Protein AF-A0A1C5EUE1-F1 (afdb_monomer_lite)

pLDDT: mean 90.82, std 11.58, range [45.97, 98.19]

Secondary structure (DSSP, 8-state):
---SHHHHHHHHHHHHHHHHHHHHHHH-TT--HHHHHHHTT--HHHHHHH-SSHHHHHTT-

Structure (mmCIF, N/CA/C/O backbone):
data_AF-A0A1C5EUE1-F1
#
_entry.id   AF-A0A1C5EUE1-F1
#
loop_
_atom_site.group_PDB
_atom_site.id
_atom_site.type_symbol
_atom_site.label_atom_id
_atom_site.label_alt_id
_atom_site.label_comp_id
_atom_site.label_asym_id
_atom_site.label_entity_id
_atom_site.label_seq_id
_atom_site.pdbx_PDB_ins_code
_atom_site.Cartn_x
_atom_site.Cartn_y
_atom_site.Cartn_z
_atom_site.occupancy
_atom_site.B_iso_or_equiv
_atom_site.auth_seq_id
_atom_site.auth_comp_id
_atom_site.auth_asym_id
_atom_site.auth_atom_id
_atom_site.pdbx_PDB_model_num
ATOM 1 N N . MET A 1 1 ? 20.095 -7.606 -21.859 1.00 45.97 1 MET A N 1
ATOM 2 C CA . MET A 1 1 ? 19.233 -8.771 -21.552 1.00 45.97 1 MET A CA 1
ATOM 3 C C . MET A 1 1 ? 18.506 -8.518 -20.235 1.00 45.97 1 MET A C 1
ATOM 5 O O . MET A 1 1 ? 19.119 -8.712 -19.199 1.00 45.97 1 MET A O 1
ATOM 9 N N . ASN A 1 2 ? 17.269 -8.005 -20.215 1.00 55.72 2 ASN A N 1
ATOM 10 C CA . ASN A 1 2 ? 16.528 -7.902 -18.945 1.00 55.72 2 ASN A CA 1
ATOM 11 C C . ASN A 1 2 ? 15.012 -7.775 -19.192 1.00 55.72 2 ASN A C 1
ATOM 13 O O . ASN A 1 2 ? 14.539 -6.660 -19.398 1.00 55.72 2 ASN A O 1
ATOM 17 N N . ALA A 1 3 ? 14.247 -8.877 -19.264 1.00 60.25 3 ALA A N 1
ATOM 18 C CA . ALA A 1 3 ? 12.821 -8.760 -19.635 1.00 60.25 3 ALA A CA 1
ATOM 19 C C . ALA A 1 3 ? 11.771 -9.816 -19.194 1.00 60.25 3 ALA A C 1
ATOM 21 O O . ALA A 1 3 ? 10.608 -9.569 -19.499 1.00 60.25 3 ALA A O 1
ATOM 22 N N . PRO A 1 4 ? 12.040 -10.907 -18.448 1.00 59.16 4 PRO A N 1
ATOM 23 C CA . PRO A 1 4 ? 10.941 -11.708 -17.870 1.00 59.16 4 PRO A CA 1
ATOM 24 C C . PRO A 1 4 ? 10.715 -11.484 -16.362 1.00 59.16 4 PRO A C 1
ATOM 26 O O . PRO A 1 4 ? 9.572 -11.393 -15.906 1.00 59.16 4 PRO A O 1
ATOM 29 N N . ALA A 1 5 ? 11.785 -11.320 -15.576 1.00 63.56 5 ALA A N 1
ATOM 30 C CA . ALA A 1 5 ? 11.694 -11.219 -14.113 1.00 63.56 5 ALA A CA 1
ATOM 31 C C . ALA A 1 5 ? 10.947 -9.956 -13.644 1.00 63.56 5 ALA A C 1
ATOM 33 O O . ALA A 1 5 ? 10.021 -10.037 -12.842 1.00 63.56 5 ALA A O 1
ATOM 34 N N . ARG A 1 6 ? 11.244 -8.796 -14.248 1.00 67.94 6 ARG A N 1
ATOM 35 C CA . ARG A 1 6 ? 10.655 -7.506 -13.847 1.00 67.94 6 ARG A CA 1
ATOM 36 C C . ARG A 1 6 ? 9.125 -7.450 -13.985 1.00 67.94 6 ARG A C 1
ATOM 38 O O . ARG A 1 6 ? 8.476 -6.787 -13.180 1.00 67.94 6 ARG A O 1
ATOM 45 N N . ARG A 1 7 ? 8.532 -8.118 -14.987 1.00 75.56 7 ARG A N 1
ATOM 46 C CA . ARG A 1 7 ? 7.060 -8.192 -15.117 1.00 75.56 7 ARG A CA 1
ATOM 47 C C . ARG A 1 7 ? 6.461 -9.086 -14.033 1.00 75.56 7 ARG A C 1
ATOM 49 O O . ARG A 1 7 ? 5.449 -8.717 -13.449 1.00 75.56 7 ARG A O 1
ATOM 56 N N . THR A 1 8 ? 7.117 -10.204 -13.729 1.00 80.38 8 THR A N 1
ATOM 57 C CA . THR A 1 8 ? 6.709 -11.116 -12.649 1.00 80.38 8 THR A CA 1
ATOM 58 C C . THR A 1 8 ? 6.713 -10.399 -11.296 1.00 80.38 8 THR A C 1
ATOM 60 O O . THR A 1 8 ? 5.746 -10.498 -10.542 1.00 80.38 8 THR A O 1
ATOM 63 N N . ASP A 1 9 ? 7.750 -9.606 -11.019 1.00 84.56 9 ASP A N 1
ATOM 64 C CA . ASP A 1 9 ? 7.843 -8.815 -9.788 1.00 84.56 9 ASP A CA 1
ATOM 65 C C . ASP A 1 9 ? 6.775 -7.723 -9.719 1.00 84.56 9 ASP A C 1
ATOM 67 O O . ASP A 1 9 ? 6.193 -7.498 -8.660 1.00 84.56 9 ASP A O 1
ATOM 71 N N . ALA A 1 10 ? 6.476 -7.055 -10.838 1.00 85.94 10 ALA A N 1
ATOM 72 C CA . ALA A 1 10 ? 5.407 -6.061 -10.895 1.00 85.94 10 ALA A CA 1
ATOM 73 C C . ALA A 1 10 ? 4.043 -6.675 -10.544 1.00 85.94 10 ALA A C 1
ATOM 75 O O . ALA A 1 10 ? 3.337 -6.123 -9.705 1.00 85.94 10 ALA A O 1
ATO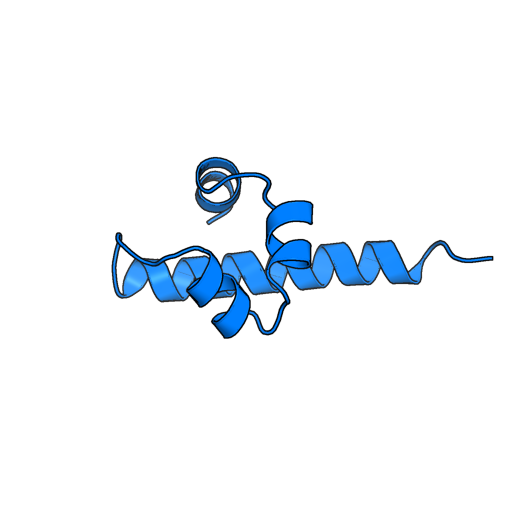M 76 N N . VAL A 1 11 ? 3.714 -7.847 -11.102 1.00 92.12 11 VAL A N 1
ATOM 77 C CA . VAL A 1 11 ? 2.467 -8.566 -10.787 1.00 92.12 11 VAL A CA 1
ATOM 78 C C . VAL A 1 11 ? 2.416 -8.952 -9.309 1.00 92.12 11 VAL A C 1
ATOM 80 O O . VAL A 1 11 ? 1.447 -8.625 -8.628 1.00 92.12 11 VAL A O 1
ATOM 83 N N . ARG A 1 12 ? 3.481 -9.565 -8.773 1.00 94.75 12 ARG A N 1
ATOM 84 C CA . ARG A 1 12 ? 3.546 -9.951 -7.350 1.00 94.75 12 ARG A CA 1
ATOM 85 C C . ARG A 1 12 ? 3.415 -8.748 -6.417 1.00 94.75 12 ARG A C 1
ATOM 87 O O . ARG A 1 12 ? 2.725 -8.827 -5.404 1.00 94.75 12 ARG A O 1
ATOM 94 N N . ASN A 1 13 ? 4.062 -7.635 -6.755 1.00 96.00 13 ASN A N 1
ATOM 95 C CA . ASN A 1 13 ? 3.962 -6.400 -5.984 1.00 96.00 13 ASN A CA 1
ATOM 96 C C . ASN A 1 13 ? 2.545 -5.825 -6.042 1.00 96.00 13 ASN A C 1
ATOM 98 O O . ASN A 1 13 ? 2.029 -5.439 -4.998 1.00 96.00 13 ASN A O 1
ATOM 102 N N . ARG A 1 14 ? 1.898 -5.818 -7.216 1.00 96.12 14 ARG A N 1
ATOM 103 C CA . ARG A 1 14 ? 0.501 -5.385 -7.361 1.00 96.12 14 ARG A CA 1
ATOM 104 C C . ARG A 1 14 ? -0.416 -6.188 -6.440 1.00 96.12 14 ARG A C 1
ATOM 106 O O . ARG A 1 14 ? -1.138 -5.585 -5.655 1.00 96.12 14 ARG A O 1
ATOM 113 N N . THR A 1 15 ? -0.316 -7.519 -6.460 1.00 97.38 15 THR A N 1
ATOM 114 C CA . THR A 1 15 ? -1.109 -8.399 -5.586 1.00 97.38 15 THR A CA 1
ATOM 115 C C . THR A 1 15 ? -0.880 -8.093 -4.105 1.00 97.38 15 THR A C 1
ATOM 117 O O . THR A 1 15 ? -1.842 -7.897 -3.372 1.00 97.38 15 THR A O 1
ATOM 120 N N . ARG A 1 16 ? 0.379 -7.974 -3.658 1.00 97.94 16 ARG A N 1
ATOM 121 C CA . ARG A 1 16 ? 0.692 -7.642 -2.252 1.00 97.94 16 ARG A CA 1
ATOM 122 C C . ARG A 1 16 ? 0.118 -6.294 -1.819 1.00 97.94 16 ARG A C 1
ATOM 124 O O . ARG A 1 16 ? -0.341 -6.169 -0.689 1.00 97.94 16 ARG A O 1
ATOM 131 N N . ILE A 1 17 ? 0.158 -5.293 -2.699 1.00 98.06 17 ILE A N 1
ATOM 132 C CA . ILE A 1 17 ? -0.394 -3.963 -2.419 1.00 98.06 17 ILE A CA 1
ATOM 133 C C . ILE A 1 17 ? -1.917 -4.032 -2.254 1.00 98.06 17 ILE A C 1
ATOM 135 O O . ILE A 1 17 ? -2.427 -3.451 -1.301 1.00 98.06 17 ILE A O 1
ATOM 139 N N . VAL A 1 18 ? -2.629 -4.744 -3.136 1.00 98.06 18 VAL A N 1
ATOM 140 C CA . VAL A 1 18 ? -4.097 -4.888 -3.063 1.00 98.06 18 VAL A CA 1
ATOM 141 C C . VAL A 1 18 ? -4.518 -5.611 -1.786 1.00 98.06 18 VAL A C 1
ATOM 143 O O . VAL A 1 18 ? -5.377 -5.116 -1.063 1.00 98.06 18 VAL A O 1
ATOM 146 N N . GLU A 1 19 ? -3.868 -6.725 -1.451 1.00 98.19 19 GLU A N 1
ATOM 147 C CA . GLU A 1 19 ? -4.165 -7.475 -0.223 1.00 98.19 19 GLU A CA 1
ATOM 148 C C . GLU A 1 19 ? -3.918 -6.632 1.039 1.00 98.19 19 GLU A C 1
ATOM 150 O O . GLU A 1 19 ? -4.760 -6.572 1.936 1.00 98.19 19 GLU A O 1
ATOM 155 N N . ALA A 1 20 ? -2.804 -5.893 1.090 1.00 97.94 20 ALA A N 1
ATOM 156 C CA . ALA A 1 20 ? -2.528 -4.979 2.197 1.00 97.94 20 ALA A CA 1
ATOM 157 C C . ALA A 1 20 ? -3.544 -3.828 2.277 1.00 97.94 20 ALA A C 1
ATOM 159 O O . ALA A 1 20 ? -3.909 -3.408 3.375 1.00 97.94 20 ALA A O 1
ATOM 160 N N . ALA A 1 21 ? -3.996 -3.311 1.131 1.00 97.38 21 ALA A N 1
ATOM 161 C CA . ALA A 1 21 ? -5.001 -2.259 1.069 1.00 97.38 21 ALA A CA 1
ATOM 162 C C . ALA A 1 21 ? -6.365 -2.753 1.569 1.00 97.38 21 ALA A C 1
ATOM 164 O O . ALA A 1 21 ? -6.973 -2.070 2.389 1.00 97.38 21 ALA A O 1
ATOM 165 N N . AR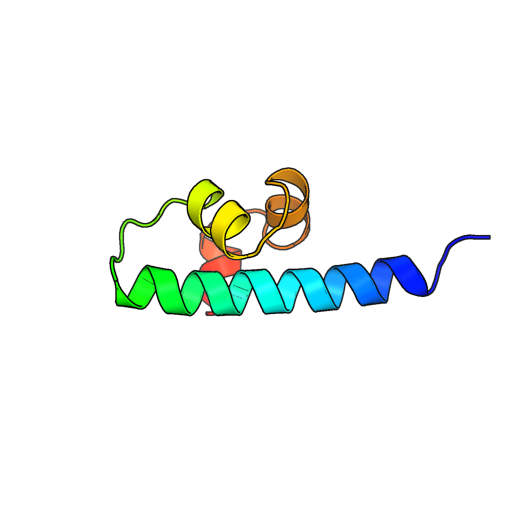G A 1 22 ? -6.804 -3.952 1.158 1.00 97.00 22 ARG A N 1
ATOM 166 C CA . ARG A 1 22 ? -8.029 -4.604 1.654 1.00 97.00 22 ARG A CA 1
ATOM 167 C C . ARG A 1 22 ? -8.027 -4.737 3.169 1.00 97.00 22 ARG A C 1
ATOM 169 O O . ARG A 1 22 ? -8.959 -4.279 3.825 1.00 97.00 22 ARG A O 1
ATOM 176 N N . ALA A 1 23 ? -6.954 -5.301 3.722 1.00 96.94 23 ALA A N 1
ATOM 177 C CA . ALA A 1 23 ? -6.819 -5.470 5.164 1.00 96.94 23 ALA A CA 1
ATOM 178 C C . ALA A 1 23 ? -6.850 -4.122 5.902 1.00 96.94 23 ALA A C 1
ATOM 180 O O . ALA A 1 23 ? -7.564 -3.964 6.886 1.00 96.94 23 ALA A O 1
ATOM 181 N N . ALA A 1 24 ? -6.123 -3.122 5.401 1.00 95.88 24 ALA A N 1
ATOM 182 C CA . ALA A 1 24 ? -6.050 -1.827 6.062 1.00 95.88 24 ALA A CA 1
ATOM 183 C C . ALA A 1 24 ? -7.378 -1.048 5.986 1.00 95.88 24 ALA A C 1
ATOM 185 O O . ALA A 1 24 ? -7.768 -0.398 6.952 1.00 95.88 24 ALA A O 1
ATOM 186 N N . LEU A 1 25 ? -8.106 -1.138 4.870 1.00 93.25 25 LEU A N 1
ATOM 187 C CA . LEU A 1 25 ? -9.411 -0.486 4.715 1.00 93.25 25 LEU A CA 1
ATOM 188 C C . LEU A 1 25 ? -10.497 -1.125 5.586 1.00 93.25 25 LEU A C 1
ATOM 190 O O . LEU A 1 25 ? -11.403 -0.416 6.018 1.00 93.25 25 LEU A O 1
ATOM 194 N N . ALA A 1 26 ? -10.381 -2.422 5.887 1.00 95.00 26 ALA A N 1
ATOM 195 C CA . ALA A 1 26 ? -11.241 -3.089 6.862 1.00 95.00 26 ALA A CA 1
ATOM 196 C C . ALA A 1 26 ? -11.029 -2.561 8.296 1.00 95.00 26 ALA A C 1
ATOM 198 O O . ALA A 1 26 ? -11.965 -2.564 9.091 1.00 95.00 26 ALA A O 1
ATOM 199 N N . GLU A 1 27 ? -9.825 -2.078 8.624 1.00 93.88 27 GLU A N 1
ATOM 200 C CA . GLU A 1 27 ? -9.526 -1.433 9.911 1.00 93.88 27 GLU A CA 1
ATOM 201 C C . GLU A 1 27 ? -9.957 0.045 9.934 1.00 93.88 27 GLU A C 1
ATOM 203 O O . GLU A 1 27 ? -10.470 0.531 10.941 1.00 93.88 27 GLU A O 1
ATOM 208 N N . SER A 1 28 ? -9.725 0.789 8.844 1.00 91.25 28 SER A N 1
ATOM 209 C CA . SER A 1 28 ? -10.071 2.212 8.742 1.00 91.25 28 SER A CA 1
ATOM 210 C C . SER A 1 28 ? -10.131 2.714 7.297 1.00 91.25 28 SER A C 1
ATOM 212 O O . SER A 1 28 ? -9.207 2.529 6.504 1.00 91.25 28 SER A O 1
ATOM 214 N N . HIS A 1 29 ? -11.15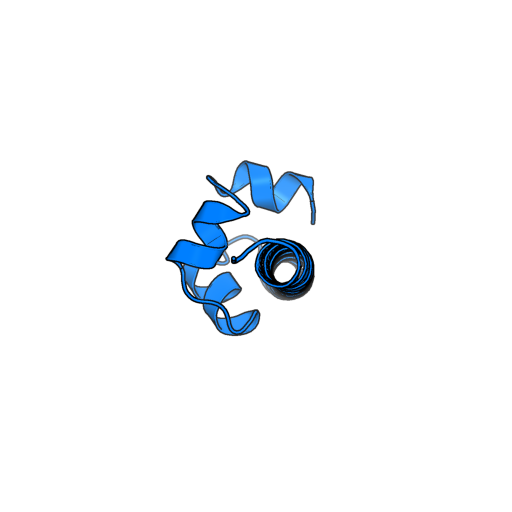9 3.500 6.969 1.00 84.69 29 HIS A N 1
ATOM 215 C CA . HIS A 1 29 ? -11.287 4.130 5.649 1.00 84.69 29 HIS A CA 1
ATOM 216 C C . HIS A 1 29 ? -10.264 5.263 5.390 1.00 84.69 29 HIS A C 1
ATOM 218 O O . HIS A 1 29 ? -10.112 5.717 4.251 1.00 84.69 29 HIS A O 1
ATOM 224 N N . LEU A 1 30 ? -9.539 5.728 6.419 1.00 89.38 30 LEU A N 1
ATOM 225 C CA . LEU A 1 30 ? -8.581 6.846 6.337 1.00 89.38 30 LEU A CA 1
ATOM 226 C C . LEU A 1 30 ? -7.117 6.415 6.147 1.00 89.38 30 LEU A C 1
ATOM 228 O O . LEU A 1 30 ? -6.215 7.253 6.221 1.00 89.38 30 LEU A O 1
ATOM 232 N N . VAL A 1 31 ? -6.851 5.133 5.880 1.00 92.75 31 VAL A N 1
ATOM 233 C CA . VAL A 1 31 ? -5.479 4.619 5.737 1.00 92.75 31 VAL A CA 1
ATOM 234 C C . VAL A 1 31 ? -4.712 5.347 4.635 1.00 92.75 31 VAL A C 1
ATOM 236 O O . VAL A 1 31 ? -5.212 5.541 3.524 1.00 92.75 31 VAL A O 1
ATOM 239 N N . ARG A 1 32 ? -3.462 5.719 4.920 1.00 93.56 32 ARG A N 1
ATOM 240 C CA . ARG A 1 32 ? -2.579 6.421 3.979 1.00 93.56 32 ARG A CA 1
ATOM 241 C C . ARG A 1 32 ? -1.851 5.442 3.046 1.00 93.56 32 ARG A C 1
ATOM 243 O O . ARG A 1 32 ? -1.471 4.346 3.449 1.00 93.56 32 ARG A O 1
ATOM 250 N N . LEU A 1 33 ? -1.575 5.856 1.803 1.00 93.75 33 LEU A N 1
ATOM 251 C CA . LEU A 1 33 ? -0.902 5.002 0.804 1.00 93.75 33 LEU A CA 1
ATOM 252 C C . LEU A 1 33 ? 0.501 4.546 1.237 1.00 93.75 33 LEU A C 1
ATOM 254 O O . LEU A 1 33 ? 0.910 3.426 0.945 1.00 93.75 33 LEU A O 1
ATOM 258 N N . ASN A 1 34 ? 1.245 5.387 1.958 1.00 94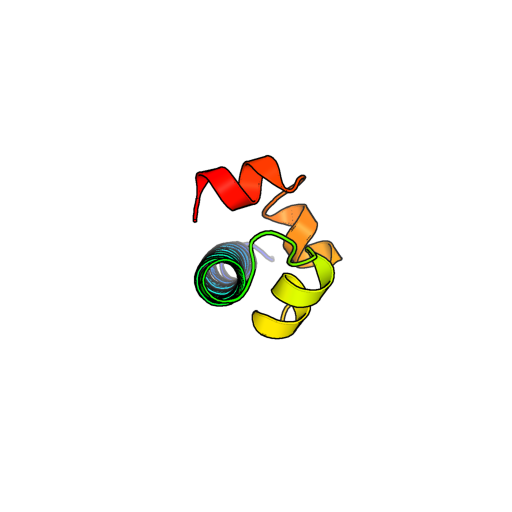.81 34 ASN A N 1
ATOM 259 C CA . ASN A 1 34 ? 2.565 5.021 2.475 1.00 94.81 34 ASN A CA 1
ATOM 260 C C . ASN A 1 34 ? 2.504 3.894 3.514 1.00 94.81 34 ASN A C 1
ATOM 262 O O . ASN A 1 34 ? 3.423 3.081 3.591 1.00 94.81 34 ASN A O 1
ATOM 266 N N . GLU A 1 35 ? 1.432 3.839 4.300 1.00 95.94 35 GLU A N 1
ATOM 267 C CA . GLU A 1 35 ? 1.202 2.767 5.259 1.00 95.94 35 GLU A CA 1
ATOM 268 C C . GLU A 1 35 ? 0.877 1.457 4.541 1.00 95.94 35 GLU A C 1
ATOM 270 O O . GLU A 1 35 ? 1.462 0.427 4.866 1.00 95.94 35 GLU A O 1
ATOM 275 N N . ILE A 1 36 ? 0.044 1.509 3.496 1.00 96.81 36 ILE A N 1
ATOM 276 C CA . ILE A 1 36 ? -0.239 0.353 2.633 1.00 96.81 36 ILE A CA 1
ATOM 277 C C . ILE A 1 36 ? 1.050 -0.163 1.989 1.00 96.81 36 ILE A C 1
ATOM 279 O O . ILE A 1 36 ? 1.310 -1.362 2.031 1.00 96.81 36 ILE A O 1
ATOM 283 N N . ALA A 1 37 ? 1.900 0.722 1.453 1.00 97.06 37 ALA A N 1
ATOM 284 C CA . ALA A 1 37 ? 3.196 0.329 0.893 1.00 97.06 37 ALA A CA 1
ATOM 285 C C . ALA A 1 37 ? 4.058 -0.417 1.926 1.00 97.06 37 ALA A C 1
ATOM 287 O O . ALA A 1 37 ? 4.609 -1.477 1.625 1.00 97.06 37 ALA A O 1
ATOM 288 N N . LYS A 1 38 ? 4.120 0.103 3.161 1.00 97.56 38 LYS A N 1
ATOM 289 C CA . LYS A 1 38 ? 4.847 -0.527 4.269 1.00 97.56 38 LYS A CA 1
ATOM 290 C C . LYS A 1 38 ? 4.268 -1.902 4.617 1.00 97.56 38 LYS A C 1
ATOM 292 O O . LYS A 1 38 ? 5.036 -2.855 4.714 1.00 97.56 38 LYS A O 1
ATOM 297 N N . ARG A 1 39 ? 2.943 -2.020 4.757 1.00 97.06 39 ARG A N 1
ATOM 298 C CA . ARG A 1 39 ? 2.240 -3.288 5.038 1.00 97.06 39 ARG A CA 1
ATOM 299 C C . ARG A 1 39 ? 2.454 -4.321 3.921 1.00 97.06 39 ARG A C 1
ATOM 301 O O . ARG A 1 39 ? 2.668 -5.491 4.206 1.00 97.06 39 ARG A O 1
ATOM 308 N N . ALA A 1 40 ? 2.485 -3.883 2.663 1.00 97.38 40 ALA A N 1
ATOM 309 C CA . ALA A 1 40 ? 2.754 -4.724 1.494 1.00 97.38 40 ALA A CA 1
ATOM 310 C C . ALA A 1 40 ? 4.241 -5.095 1.309 1.00 97.38 40 ALA A C 1
ATOM 312 O O . ALA A 1 40 ? 4.573 -5.858 0.398 1.00 97.38 40 ALA A O 1
ATOM 313 N N . GLY A 1 41 ? 5.147 -4.544 2.127 1.00 97.38 41 GLY A N 1
ATOM 314 C CA . GLY A 1 41 ? 6.588 -4.779 2.021 1.00 97.38 41 GLY A CA 1
ATOM 315 C C . GLY A 1 41 ? 7.224 -4.174 0.765 1.00 97.38 41 GLY A C 1
ATOM 316 O O . GLY A 1 41 ? 8.222 -4.695 0.269 1.00 97.38 41 GLY A O 1
ATOM 317 N N . VAL A 1 42 ? 6.651 -3.096 0.219 1.00 97.31 42 VAL A N 1
ATOM 318 C CA . VAL A 1 42 ? 7.147 -2.428 -0.994 1.00 97.31 42 VAL A CA 1
ATOM 319 C C . VAL A 1 42 ? 7.525 -0.971 -0.728 1.00 97.31 42 VAL A C 1
ATOM 321 O O . VAL A 1 42 ? 6.957 -0.292 0.124 1.00 97.31 42 VAL A O 1
ATOM 324 N N . GLY A 1 43 ? 8.474 -0.445 -1.505 1.00 96.88 43 GLY A N 1
ATOM 325 C CA . GLY A 1 43 ? 8.784 0.987 -1.487 1.00 96.88 43 GLY A CA 1
ATOM 326 C C . GLY A 1 43 ? 7.659 1.830 -2.101 1.00 96.88 43 GLY A C 1
ATOM 327 O O . GLY A 1 43 ? 6.986 1.386 -3.033 1.00 96.88 43 GLY A O 1
ATOM 328 N N . GLN A 1 44 ? 7.501 3.083 -1.657 1.00 95.88 44 GLN A N 1
ATOM 329 C CA . GLN A 1 44 ? 6.455 3.982 -2.175 1.00 95.88 44 GLN A CA 1
ATOM 330 C C . GLN A 1 44 ? 6.533 4.185 -3.691 1.00 95.88 44 GLN A C 1
ATOM 332 O O . GLN A 1 44 ? 5.513 4.140 -4.366 1.00 95.88 44 GLN A O 1
ATOM 337 N N . GLY A 1 45 ? 7.738 4.324 -4.256 1.00 95.75 45 GLY A N 1
ATOM 338 C CA . GLY A 1 45 ? 7.899 4.417 -5.709 1.00 95.75 45 GLY A CA 1
ATOM 339 C C . GLY A 1 45 ? 7.386 3.174 -6.446 1.00 95.75 45 GLY A C 1
ATOM 340 O O . GLY A 1 45 ? 6.887 3.284 -7.559 1.00 95.75 45 GLY A O 1
ATOM 341 N N . THR A 1 46 ? 7.464 1.987 -5.835 1.00 95.88 46 THR A N 1
ATOM 342 C CA . THR A 1 46 ? 6.874 0.762 -6.398 1.00 95.88 46 THR A CA 1
ATOM 343 C C . THR A 1 46 ? 5.355 0.779 -6.292 1.00 95.88 46 THR A C 1
ATOM 345 O O . THR A 1 46 ? 4.705 0.368 -7.250 1.00 95.88 46 THR A O 1
ATOM 348 N N . LEU A 1 47 ? 4.792 1.293 -5.194 1.00 96.62 47 LEU A N 1
ATOM 349 C CA . LEU A 1 47 ? 3.348 1.494 -5.086 1.00 96.62 47 LEU A CA 1
ATOM 350 C C . LEU A 1 47 ? 2.852 2.442 -6.178 1.00 96.62 47 LEU A C 1
ATOM 352 O O . LEU A 1 47 ? 2.016 2.029 -6.973 1.00 96.62 47 LEU A O 1
ATOM 356 N N . TYR A 1 48 ? 3.432 3.640 -6.299 1.00 95.50 48 TYR A N 1
ATOM 357 C CA . TYR A 1 48 ? 2.994 4.635 -7.285 1.00 95.50 48 TYR A CA 1
ATOM 358 C C . TYR A 1 48 ? 3.169 4.177 -8.738 1.00 95.50 48 TYR A C 1
ATOM 360 O O . TYR A 1 48 ? 2.363 4.517 -9.597 1.00 95.50 48 TYR A O 1
ATOM 368 N N . ARG A 1 49 ? 4.182 3.348 -9.029 1.00 94.94 49 ARG A N 1
ATOM 369 C CA . ARG A 1 49 ? 4.332 2.722 -10.354 1.00 94.94 49 ARG A CA 1
ATOM 370 C C . ARG A 1 49 ? 3.231 1.710 -10.685 1.00 94.94 49 ARG A C 1
ATOM 372 O O . ARG A 1 49 ? 2.984 1.482 -11.863 1.00 94.94 49 ARG A O 1
ATOM 379 N N . ASN A 1 50 ? 2.624 1.070 -9.683 1.00 94.81 50 ASN A N 1
ATOM 380 C CA . ASN A 1 50 ? 1.511 0.134 -9.877 1.00 94.81 50 ASN A CA 1
ATOM 381 C C . ASN A 1 50 ? 0.149 0.840 -9.802 1.00 94.81 50 ASN A C 1
ATOM 383 O O . ASN A 1 50 ? -0.772 0.463 -10.525 1.00 94.81 50 ASN A O 1
ATOM 387 N N . PHE A 1 51 ? 0.040 1.854 -8.946 1.00 96.31 51 PHE A N 1
ATOM 388 C CA . PHE A 1 51 ? -1.174 2.606 -8.656 1.00 96.31 51 PHE A CA 1
ATOM 389 C C . PHE A 1 51 ? -0.827 4.097 -8.599 1.00 96.31 51 PHE A C 1
ATOM 391 O O . PHE A 1 51 ? -0.341 4.571 -7.570 1.00 96.31 51 PHE A O 1
ATOM 398 N N . PRO A 1 52 ? -1.023 4.845 -9.698 1.00 94.38 52 PRO A N 1
ATOM 399 C CA . PRO A 1 52 ? -0.572 6.234 -9.789 1.00 94.38 52 PRO A CA 1
ATOM 400 C C . PRO A 1 52 ? -1.290 7.169 -8.807 1.00 94.38 52 PRO A C 1
ATOM 402 O O . PRO A 1 52 ? -0.743 8.207 -8.445 1.00 94.38 52 PRO A O 1
ATOM 405 N N . ASN A 1 53 ? -2.491 6.804 -8.355 1.00 94.06 53 ASN A N 1
ATOM 406 C CA . ASN A 1 53 ? -3.271 7.539 -7.367 1.00 94.06 53 ASN A CA 1
ATOM 407 C C . ASN A 1 53 ? -4.056 6.576 -6.459 1.00 94.06 53 ASN A C 1
ATOM 409 O O . ASN A 1 53 ? -4.022 5.353 -6.634 1.00 94.06 53 ASN A O 1
ATOM 413 N N . ARG A 1 54 ? -4.732 7.135 -5.449 1.00 92.44 54 ARG A N 1
ATOM 414 C CA . ARG A 1 54 ? -5.512 6.357 -4.480 1.00 92.44 54 ARG A CA 1
ATOM 415 C C . ARG A 1 54 ? -6.685 5.662 -5.159 1.00 92.44 54 ARG A C 1
ATOM 417 O O . ARG A 1 54 ? -6.958 4.509 -4.857 1.00 92.44 54 ARG A O 1
ATOM 424 N N . GLU A 1 55 ? -7.346 6.347 -6.078 1.00 95.00 55 GLU A N 1
ATOM 425 C CA . GLU A 1 55 ? -8.528 5.874 -6.791 1.00 95.00 55 GLU A CA 1
ATOM 426 C C . GLU A 1 55 ? -8.211 4.614 -7.606 1.00 95.00 55 GLU A C 1
ATOM 428 O O . GLU A 1 55 ? -8.959 3.645 -7.553 1.00 95.00 55 GLU A O 1
ATOM 433 N N . ALA A 1 56 ? -7.057 4.577 -8.279 1.00 96.06 5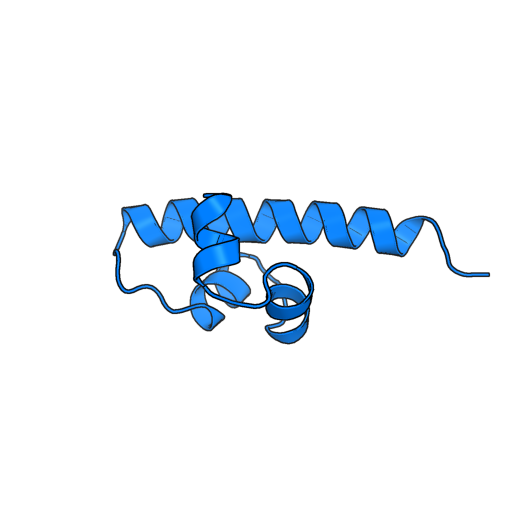6 ALA A N 1
ATOM 434 C CA . ALA A 1 56 ? -6.587 3.414 -9.026 1.00 96.06 56 ALA A CA 1
ATOM 435 C C . ALA A 1 56 ? -6.323 2.201 -8.127 1.00 96.06 56 ALA A C 1
ATOM 437 O O . ALA A 1 56 ? -6.507 1.071 -8.566 1.00 96.06 56 ALA A O 1
ATOM 438 N N . LEU A 1 57 ? -5.875 2.421 -6.887 1.00 95.69 57 LEU A N 1
ATOM 439 C CA . LEU A 1 57 ? -5.750 1.343 -5.908 1.00 95.69 57 LEU A CA 1
ATOM 440 C C . LEU A 1 57 ? -7.128 0.880 -5.430 1.00 95.69 57 LEU A C 1
ATOM 442 O O . LEU A 1 57 ? -7.386 -0.316 -5.399 1.00 95.69 57 LEU A O 1
ATOM 446 N N . LEU A 1 58 ? -8.016 1.816 -5.092 1.00 94.50 58 LEU A N 1
ATOM 447 C CA . LEU A 1 58 ? -9.358 1.503 -4.598 1.00 94.50 58 LEU A CA 1
ATOM 448 C C . LEU A 1 58 ? -10.237 0.794 -5.635 1.00 94.50 58 LEU A C 1
ATOM 450 O O . LEU A 1 58 ? -11.096 0.021 -5.244 1.00 94.50 58 LEU A O 1
ATOM 454 N N . ALA A 1 59 ? -10.015 1.012 -6.932 1.00 95.75 59 ALA A N 1
ATOM 455 C CA . ALA A 1 59 ? -10.724 0.297 -7.995 1.00 95.75 59 ALA A CA 1
ATOM 456 C C . ALA A 1 59 ? -10.383 -1.208 -8.072 1.00 95.75 59 ALA A C 1
ATOM 458 O O . ALA A 1 59 ? -11.0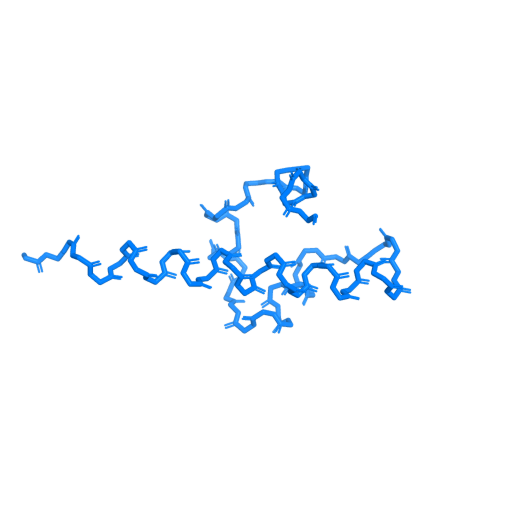73 -1.953 -8.762 1.00 95.75 59 ALA A O 1
ATOM 459 N N . GLU A 1 60 ? -9.309 -1.644 -7.408 1.00 95.31 60 GLU A N 1
ATOM 460 C CA . GLU A 1 60 ? -8.791 -3.023 -7.444 1.00 95.31 60 GLU A CA 1
ATOM 461 C C . GLU A 1 60 ? -8.928 -3.753 -6.098 1.00 95.31 60 GLU A C 1
ATOM 463 O O . GLU A 1 60 ? -8.741 -4.971 -6.028 1.00 95.31 60 GLU A O 1
ATOM 468 N N . VAL A 1 61 ? -9.232 -3.007 -5.032 1.00 92.44 61 VAL A N 1
ATOM 469 C CA . VAL A 1 61 ? -9.554 -3.522 -3.693 1.00 92.44 61 VAL A CA 1
ATOM 470 C C . VAL A 1 61 ? -10.959 -4.093 -3.721 1.00 92.44 61 VAL A C 1
ATOM 472 O O . VAL A 1 61 ? -11.056 -5.309 -3.425 1.00 92.44 61 VAL A O 1
#

Foldseek 3Di:
DDPDVVVVVLVLLLVLLLVLVVVVVVVPVPDDSCVSCVSSVHDSVSSCVNAVDPVSSVVSD

Radius of gyration: 11.73 Å; chains: 1; bounding box: 30×19×32 Å

Sequence (61 aa):
MNAPARRTDAVRNRTRIVEAARAALAESHLVRLNEIAKRAGVGQGTLYRNFPNREALLAEV